Protein AF-A0A942TVJ5-F1 (afdb_monomer_lite)

pLDDT: mean 77.78, std 13.76, range [33.84, 92.94]

Sequence (125 aa):
MKGKEVVPFYAINIRQMTSTLSYGILIVPFIHGYPLAFEAASSNIVWIIVLAGFLGTANYSLYYTSIHLIGAAREQSLNNTYVFWAILTEILFLGASINLQFIIGTIIVLLGSVLVSASVKDPKS

Foldseek 3Di:
DPPPPPPVVVVVVVVVVVVVCCCVVPVCVVVVVVVVVVVCCVDPVVVVVVVVVVVVVVVVVVLVVCCVVVNPLQSQLVVLCVVVVVLVCCCVPVVDDDDPVSVVVSVVSNVVSVVSSVVCDDPDD

Radius of gyration: 20.4 Å; chains: 1; bounding box: 53×37×56 Å

Secondary structure (DSSP, 8-state):
-------HHHHHHHHHHHHHHHIIIIIHHHTT-HHHHHHHHHSTHHHHHHHHHHHHHHHHHHHHHHHHHH-HHHHHHHHTTHHHHHHHHHHHHH-----HHHHHHHHHHHHHHHHHHHTT--S--

Structure (mmCIF, N/CA/C/O backbone):
data_AF-A0A942TVJ5-F1
#
_entry.id   AF-A0A942TVJ5-F1
#
loop_
_atom_site.group_PDB
_atom_site.id
_atom_site.type_symbol
_atom_site.label_atom_id
_atom_site.label_alt_id
_atom_site.label_comp_id
_atom_site.label_asym_id
_atom_site.label_entity_id
_atom_site.label_seq_id
_atom_site.pdbx_PDB_ins_code
_atom_site.Cartn_x
_atom_site.Cartn_y
_atom_site.Cartn_z
_atom_site.occupancy
_atom_site.B_iso_or_equiv
_atom_site.auth_seq_id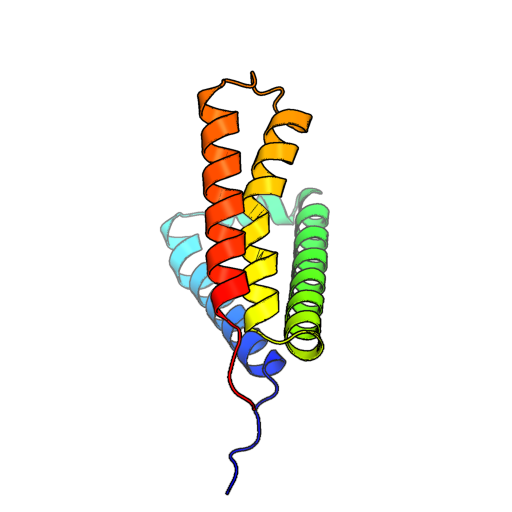
_atom_site.auth_comp_id
_atom_site.auth_asym_id
_atom_site.auth_atom_id
_atom_site.pdbx_PDB_model_num
ATOM 1 N N . MET A 1 1 ? -37.149 -10.888 8.078 1.00 36.47 1 MET A N 1
ATOM 2 C CA . MET A 1 1 ? -36.215 -11.673 7.242 1.00 36.47 1 MET A CA 1
ATOM 3 C C . MET A 1 1 ? -34.902 -10.905 7.178 1.00 36.47 1 MET A C 1
ATOM 5 O O . MET A 1 1 ? -34.830 -9.923 6.456 1.00 36.47 1 MET A O 1
ATOM 9 N N . LYS A 1 2 ? -33.913 -11.250 8.019 1.00 33.84 2 LYS A N 1
ATOM 10 C CA . LYS A 1 2 ? -32.577 -10.636 7.956 1.00 33.84 2 LYS A CA 1
ATOM 11 C C . LYS A 1 2 ? -31.957 -11.069 6.631 1.00 33.84 2 LYS A C 1
ATOM 13 O O . LYS A 1 2 ? -31.709 -12.258 6.443 1.00 33.84 2 LYS A O 1
ATOM 18 N N . GLY A 1 3 ? -31.846 -10.130 5.692 1.00 39.28 3 GLY A N 1
ATOM 19 C CA . GLY A 1 3 ? -31.216 -10.361 4.399 1.00 39.28 3 GLY A CA 1
ATOM 20 C C . GLY A 1 3 ? -29.856 -10.994 4.640 1.00 39.28 3 GLY A C 1
ATOM 21 O O . GLY A 1 3 ? -29.094 -10.490 5.459 1.00 39.28 3 GLY A O 1
ATOM 22 N N . LYS A 1 4 ? -29.633 -12.149 4.007 1.00 42.62 4 LYS A N 1
ATOM 23 C CA . LYS A 1 4 ? -28.390 -12.918 4.050 1.00 42.62 4 LYS A CA 1
ATOM 24 C C . LYS A 1 4 ? -27.223 -11.937 4.020 1.00 42.62 4 LYS A C 1
ATOM 26 O O . LYS A 1 4 ? -27.083 -11.224 3.030 1.00 42.62 4 LYS A O 1
ATOM 31 N N . GLU A 1 5 ? -26.463 -11.861 5.111 1.00 50.09 5 GLU A N 1
ATOM 32 C CA . GLU A 1 5 ? -25.239 -11.069 5.176 1.00 50.09 5 GLU A CA 1
ATOM 33 C C . GLU A 1 5 ? -24.345 -11.565 4.044 1.00 50.09 5 GLU A C 1
ATOM 35 O O . GLU A 1 5 ? -23.759 -12.645 4.108 1.00 50.09 5 GLU A O 1
ATOM 40 N N . VAL A 1 6 ? -24.342 -10.833 2.931 1.00 55.81 6 VAL A N 1
ATOM 41 C CA . VAL A 1 6 ? -23.434 -11.107 1.829 1.00 55.81 6 VAL A CA 1
ATOM 42 C C . VAL A 1 6 ? -22.060 -10.898 2.431 1.00 55.81 6 VAL A C 1
ATOM 44 O O . VAL A 1 6 ? -21.757 -9.785 2.861 1.00 55.81 6 VAL A O 1
ATOM 47 N N . VAL A 1 7 ? -21.267 -11.968 2.533 1.00 68.94 7 VAL A N 1
ATOM 48 C CA . VAL A 1 7 ? -19.923 -11.884 3.113 1.00 68.94 7 VAL A CA 1
ATOM 49 C C . VAL A 1 7 ? -19.216 -10.727 2.398 1.00 68.94 7 VAL A C 1
ATOM 51 O O . VAL A 1 7 ? -19.130 -10.778 1.166 1.00 68.94 7 VAL A O 1
ATOM 54 N N . PRO A 1 8 ? -18.761 -9.674 3.107 1.00 70.38 8 PRO A N 1
ATOM 55 C CA . PRO A 1 8 ? -18.217 -8.459 2.493 1.00 70.38 8 PRO A CA 1
ATOM 56 C C . PRO A 1 8 ? -17.167 -8.757 1.418 1.00 70.38 8 PRO A C 1
ATOM 58 O O . PRO A 1 8 ? -17.111 -8.100 0.381 1.00 70.38 8 PRO A O 1
ATOM 61 N N . PHE A 1 9 ? -16.416 -9.841 1.618 1.00 71.06 9 PHE A N 1
ATOM 62 C CA . PHE A 1 9 ? -15.469 -10.403 0.668 1.00 71.06 9 PHE A CA 1
ATOM 63 C C . PHE A 1 9 ? -16.052 -10.660 -0.735 1.00 71.06 9 PHE A C 1
ATOM 65 O O . PHE A 1 9 ? -15.429 -10.282 -1.726 1.00 71.06 9 PHE A O 1
ATOM 72 N N . TYR A 1 10 ? -17.244 -11.253 -0.861 1.00 78.94 10 TYR A N 1
ATOM 73 C CA . TYR A 1 10 ? -17.853 -11.523 -2.171 1.00 78.94 10 TYR A CA 1
ATOM 74 C C . TYR A 1 10 ? -18.243 -10.232 -2.892 1.00 78.94 10 TYR A C 1
ATOM 76 O O . TYR A 1 10 ? -17.953 -10.079 -4.077 1.00 78.94 10 TYR A O 1
ATOM 84 N N . ALA A 1 11 ? -18.839 -9.277 -2.174 1.00 82.38 11 ALA A N 1
ATOM 85 C CA . ALA A 1 11 ? -19.213 -7.984 -2.744 1.00 82.38 11 ALA A CA 1
ATOM 86 C C . ALA A 1 11 ? -17.983 -7.212 -3.254 1.00 82.38 11 ALA A C 1
ATOM 88 O O . ALA A 1 11 ? -18.017 -6.607 -4.326 1.00 82.38 11 ALA A O 1
ATOM 89 N N . ILE A 1 12 ? -16.871 -7.280 -2.522 1.00 80.69 12 ILE A N 1
ATOM 90 C CA . ILE A 1 12 ? -15.618 -6.623 -2.905 1.00 80.69 12 ILE A CA 1
ATOM 91 C C . ILE A 1 12 ? -14.987 -7.295 -4.118 1.00 80.69 12 ILE A C 1
ATOM 93 O O . ILE A 1 12 ? -14.566 -6.588 -5.026 1.00 80.69 12 ILE A O 1
ATOM 97 N N . ASN A 1 13 ? -14.943 -8.627 -4.178 1.00 84.19 13 ASN A N 1
ATOM 98 C CA . ASN A 1 13 ? -14.410 -9.322 -5.353 1.00 84.19 13 ASN A CA 1
ATOM 99 C C . ASN A 1 13 ? -15.193 -8.954 -6.618 1.00 84.19 13 ASN A C 1
ATOM 101 O O . ASN A 1 13 ? -14.588 -8.621 -7.635 1.00 84.19 13 ASN A O 1
ATOM 105 N N . ILE A 1 14 ? -16.525 -8.904 -6.530 1.00 87.19 14 ILE A N 1
ATOM 106 C CA . ILE A 1 14 ? -17.381 -8.451 -7.635 1.00 87.19 14 ILE A CA 1
ATOM 107 C C . ILE A 1 14 ? -17.055 -7.002 -8.019 1.00 87.19 14 ILE A C 1
ATOM 109 O O . ILE A 1 14 ? -16.938 -6.693 -9.208 1.00 87.19 14 ILE A O 1
ATOM 113 N N . ARG A 1 15 ? -16.856 -6.116 -7.034 1.00 87.56 15 ARG A N 1
ATOM 114 C CA . ARG A 1 15 ? -16.454 -4.725 -7.281 1.00 87.56 15 ARG A CA 1
ATOM 115 C C . ARG A 1 15 ? -15.108 -4.654 -7.999 1.00 87.56 15 ARG A C 1
ATOM 117 O O . ARG A 1 15 ? -15.003 -3.958 -8.998 1.00 87.56 15 ARG A O 1
ATOM 124 N N . GLN A 1 16 ? -14.096 -5.375 -7.518 1.00 87.81 16 GLN A N 1
ATOM 125 C CA . GLN A 1 16 ? -12.753 -5.349 -8.098 1.00 87.81 16 GLN A CA 1
ATOM 126 C C . GLN A 1 16 ? -12.751 -5.929 -9.514 1.00 87.81 16 GLN A C 1
ATOM 128 O O . GLN A 1 16 ? -12.164 -5.317 -10.396 1.00 87.81 16 GLN A O 1
ATOM 133 N N . MET A 1 17 ? -13.477 -7.022 -9.768 1.00 89.81 17 MET A N 1
ATOM 134 C CA . MET A 1 17 ? -13.642 -7.572 -11.119 1.00 89.81 17 MET A CA 1
ATOM 135 C C . MET A 1 17 ? -14.326 -6.575 -12.058 1.00 89.81 17 MET A C 1
ATOM 137 O O . MET A 1 17 ? -13.836 -6.329 -13.158 1.00 89.81 17 MET A O 1
ATOM 141 N N . THR A 1 18 ? -15.418 -5.951 -11.608 1.00 92.06 18 THR A N 1
ATOM 142 C CA . THR A 1 18 ? -16.123 -4.918 -12.382 1.00 92.06 18 THR A CA 1
ATOM 143 C C . THR A 1 18 ? -15.208 -3.734 -12.688 1.00 92.06 18 THR A C 1
ATOM 145 O O . THR A 1 18 ? -15.151 -3.280 -13.831 1.00 92.06 18 THR A O 1
ATOM 148 N N . SER A 1 19 ? -14.450 -3.258 -11.698 1.00 89.19 19 SER A N 1
ATOM 149 C CA . SER A 1 19 ? -13.467 -2.192 -11.883 1.00 89.19 19 SER A CA 1
ATOM 150 C C . SER A 1 19 ? -12.385 -2.601 -12.877 1.00 89.19 19 SER A C 1
ATOM 152 O O . SER A 1 19 ? -12.136 -1.856 -13.817 1.00 89.19 19 SER A O 1
ATOM 154 N N . THR A 1 20 ? -11.775 -3.782 -12.735 1.00 90.19 20 THR A N 1
ATOM 155 C CA . THR A 1 20 ? -10.737 -4.272 -13.656 1.00 90.19 20 THR A CA 1
ATOM 156 C C . THR A 1 20 ? -11.248 -4.335 -15.091 1.00 90.19 20 THR A C 1
ATOM 158 O O . THR A 1 20 ? -10.567 -3.858 -15.996 1.00 90.19 20 THR A O 1
ATOM 161 N N . LEU A 1 21 ? -12.461 -4.852 -15.302 1.00 92.44 21 LEU A N 1
ATOM 162 C CA . LEU A 1 21 ? -13.091 -4.865 -16.622 1.00 92.44 21 LEU A CA 1
ATOM 163 C C . LEU A 1 21 ? -13.352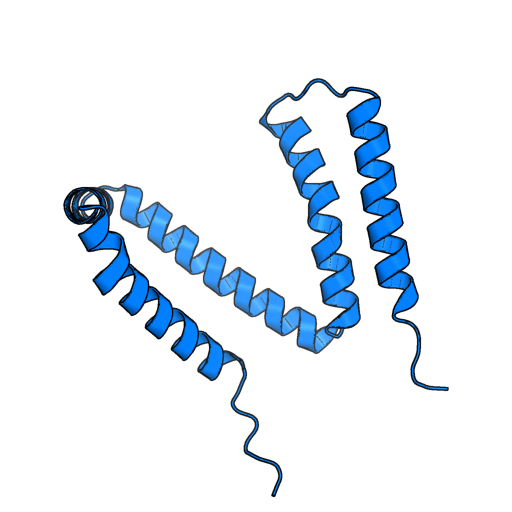 -3.449 -17.139 1.00 92.44 21 LEU A C 1
ATOM 165 O O . LEU A 1 21 ? -13.072 -3.168 -18.298 1.00 92.44 21 LEU A O 1
ATOM 169 N N . SER A 1 22 ? -13.831 -2.541 -16.289 1.00 91.81 22 SER A N 1
ATOM 170 C CA . SER A 1 22 ? -14.112 -1.155 -16.683 1.00 91.81 22 SER A CA 1
ATOM 171 C C . SER A 1 22 ? -12.833 -0.412 -17.072 1.00 91.81 22 SER A C 1
ATOM 173 O O . SER A 1 22 ? -12.777 0.208 -18.131 1.00 91.81 22 SER A O 1
ATOM 175 N N . TYR A 1 23 ? -11.776 -0.515 -16.261 1.00 89.94 23 TYR A N 1
ATOM 176 C CA . TYR A 1 23 ? -10.471 0.067 -16.569 1.00 89.94 23 TYR A CA 1
ATOM 177 C C . TYR A 1 23 ? -9.875 -0.547 -17.838 1.00 89.94 23 TYR A C 1
ATOM 179 O O . TYR A 1 23 ? -9.408 0.193 -18.701 1.00 89.94 23 TYR A O 1
ATOM 187 N N . GLY A 1 24 ? -9.939 -1.873 -17.979 1.00 88.06 24 GLY A N 1
ATOM 188 C CA . GLY A 1 24 ? -9.436 -2.582 -19.152 1.00 88.06 24 GLY A CA 1
ATOM 189 C C . GLY A 1 24 ? -10.175 -2.207 -20.436 1.00 88.06 24 GLY A C 1
ATOM 190 O O . GLY A 1 24 ? -9.540 -1.899 -21.432 1.00 88.06 24 GLY A O 1
ATOM 191 N N . ILE A 1 25 ? -11.507 -2.173 -20.423 1.00 90.69 25 ILE A N 1
ATOM 192 C CA . ILE A 1 25 ? -12.318 -1.975 -21.635 1.00 90.69 25 ILE A CA 1
ATOM 193 C C . ILE A 1 25 ? -12.484 -0.495 -21.995 1.00 90.69 25 ILE A C 1
ATOM 195 O O . ILE A 1 25 ? -12.618 -0.181 -23.173 1.00 90.69 25 ILE A O 1
ATOM 199 N N . LEU A 1 26 ? -12.488 0.416 -21.019 1.00 90.69 26 LEU A N 1
ATOM 200 C CA . LEU A 1 26 ? -12.742 1.838 -21.273 1.00 90.69 26 LEU A CA 1
ATOM 201 C C . LEU A 1 26 ? -11.463 2.671 -21.208 1.00 90.69 26 LEU A C 1
ATOM 203 O O . LEU A 1 26 ? -11.160 3.405 -22.142 1.00 90.69 26 LEU A O 1
ATOM 207 N N . ILE A 1 27 ? -10.699 2.561 -20.120 1.00 89.12 27 ILE A N 1
ATOM 208 C CA . ILE A 1 27 ? -9.611 3.507 -19.833 1.00 89.12 27 ILE A CA 1
ATOM 209 C C . ILE A 1 27 ? -8.335 3.150 -20.593 1.00 89.12 27 ILE A C 1
ATOM 211 O O . ILE A 1 27 ? -7.770 4.015 -21.258 1.00 89.12 27 ILE A O 1
ATOM 215 N N . VAL A 1 28 ? -7.900 1.889 -20.548 1.00 88.81 28 VAL A N 1
ATOM 216 C CA . VAL A 1 28 ? -6.697 1.419 -21.258 1.00 88.81 28 VAL A CA 1
ATOM 217 C C . VAL A 1 28 ? -6.754 1.690 -22.774 1.00 88.81 28 VAL A C 1
ATOM 219 O O . VAL A 1 28 ? -5.764 2.201 -23.302 1.00 88.81 28 VAL A O 1
ATOM 222 N N . PRO A 1 29 ? -7.862 1.425 -23.500 1.00 86.94 29 PRO A N 1
ATOM 223 C CA . PRO A 1 29 ? -7.955 1.778 -24.916 1.00 86.94 29 PRO A CA 1
ATOM 224 C C . PRO A 1 29 ? -7.980 3.283 -25.149 1.00 86.94 29 PRO A C 1
ATOM 226 O O . PRO A 1 29 ? -7.345 3.743 -26.092 1.00 86.94 29 PRO A O 1
ATOM 229 N N . PHE A 1 30 ? -8.663 4.054 -24.296 1.00 90.31 30 PHE A N 1
ATOM 230 C CA . PHE A 1 30 ? -8.753 5.508 -24.453 1.00 90.31 30 PHE A CA 1
ATOM 231 C C . PHE A 1 30 ? -7.374 6.182 -24.417 1.00 90.31 30 PHE A C 1
ATOM 233 O O . PHE A 1 30 ? -7.117 7.124 -25.163 1.00 90.31 30 PHE A O 1
ATOM 240 N N . ILE A 1 31 ? -6.458 5.660 -23.597 1.00 90.94 31 ILE A N 1
ATOM 241 C CA . ILE A 1 31 ? -5.070 6.137 -23.512 1.00 90.94 31 ILE A CA 1
ATOM 242 C C . ILE A 1 31 ? -4.101 5.376 -24.432 1.00 90.94 31 ILE A C 1
ATOM 244 O O . ILE A 1 31 ? -2.896 5.596 -24.348 1.00 90.94 31 ILE A O 1
ATOM 248 N N . HIS A 1 32 ? -4.594 4.468 -25.284 1.00 86.50 32 HIS A N 1
ATOM 249 C CA . HIS A 1 32 ? -3.785 3.570 -26.122 1.00 86.50 32 HIS A CA 1
ATOM 250 C C . HIS A 1 32 ? -2.713 2.788 -25.336 1.00 86.50 32 HIS A C 1
ATOM 252 O O . HIS A 1 32 ? -1.627 2.522 -25.841 1.00 86.50 32 HIS A O 1
ATOM 258 N N . GLY A 1 33 ? -3.011 2.400 -24.093 1.00 86.69 33 GLY A N 1
ATOM 259 C CA . GLY A 1 33 ? -2.050 1.800 -23.159 1.00 86.69 33 GLY A CA 1
ATOM 260 C C . GLY A 1 33 ? -1.784 0.304 -23.361 1.00 86.69 33 GLY A C 1
ATOM 261 O O . GLY A 1 33 ? -0.945 -0.264 -22.665 1.00 86.69 33 GLY A O 1
ATOM 262 N N . TYR A 1 34 ? -2.477 -0.354 -24.295 1.00 87.62 34 TYR A N 1
ATOM 263 C CA . TYR A 1 34 ? -2.321 -1.792 -24.541 1.00 87.62 34 TYR A CA 1
ATOM 264 C C . TYR A 1 34 ? -0.899 -2.226 -24.928 1.00 87.62 34 TYR A C 1
ATOM 266 O O . TYR A 1 34 ? -0.443 -3.218 -24.364 1.00 87.62 34 TYR A O 1
ATOM 274 N N . PRO A 1 35 ? -0.163 -1.523 -25.813 1.00 88.81 35 PRO A N 1
ATOM 275 C CA . PRO A 1 35 ? 1.216 -1.886 -26.132 1.00 88.81 35 PRO A CA 1
ATOM 276 C C . PRO A 1 35 ? 2.109 -1.925 -24.887 1.00 88.81 35 PRO A C 1
ATOM 278 O O . PRO A 1 35 ? 2.826 -2.897 -24.680 1.00 88.81 35 PRO A O 1
ATOM 281 N N . LEU A 1 36 ? 1.978 -0.928 -24.004 1.00 86.38 36 LEU A N 1
ATOM 282 C CA . LEU A 1 36 ? 2.724 -0.855 -22.747 1.00 86.38 36 LEU A CA 1
ATOM 283 C C . LEU A 1 36 ? 2.299 -1.952 -21.757 1.00 86.38 36 LEU A C 1
ATOM 285 O O . LEU A 1 36 ? 3.139 -2.524 -21.067 1.00 86.38 36 LEU A O 1
ATOM 289 N N . ALA A 1 37 ? 1.009 -2.296 -21.711 1.00 85.75 37 ALA A N 1
ATOM 290 C CA . ALA A 1 37 ? 0.521 -3.411 -20.900 1.00 85.75 37 ALA A CA 1
ATOM 291 C C . ALA A 1 37 ? 1.077 -4.765 -21.382 1.00 85.75 37 ALA A C 1
ATOM 293 O O . ALA A 1 37 ? 1.484 -5.586 -20.560 1.00 85.75 37 ALA A O 1
ATOM 294 N N . PHE A 1 38 ? 1.136 -4.992 -22.698 1.00 88.25 38 PHE A N 1
ATOM 295 C CA . PHE A 1 38 ? 1.723 -6.205 -23.279 1.00 88.25 38 PHE A CA 1
ATOM 296 C C . PHE A 1 38 ? 3.240 -6.273 -23.083 1.00 88.25 38 PHE A C 1
ATOM 298 O O . PHE A 1 38 ? 3.768 -7.347 -22.787 1.00 88.25 38 PHE A O 1
ATOM 305 N N . GLU A 1 39 ? 3.934 -5.142 -23.195 1.00 88.62 39 GLU A N 1
ATOM 306 C CA . GLU A 1 39 ? 5.365 -5.043 -22.905 1.00 88.62 39 GLU A CA 1
ATOM 307 C C . GLU A 1 39 ? 5.652 -5.362 -21.431 1.00 88.62 39 GLU A C 1
ATOM 309 O O . GLU A 1 39 ? 6.498 -6.205 -21.127 1.00 88.62 39 GLU A O 1
ATOM 314 N N . ALA A 1 40 ? 4.884 -4.776 -20.507 1.00 86.56 40 ALA A N 1
ATOM 315 C CA . ALA A 1 40 ? 4.996 -5.058 -19.079 1.00 86.56 40 ALA A CA 1
ATOM 316 C C . ALA A 1 40 ? 4.682 -6.526 -18.741 1.00 86.56 40 ALA A C 1
ATOM 318 O O . ALA A 1 40 ? 5.341 -7.101 -17.874 1.00 86.56 40 ALA A O 1
ATOM 319 N N . ALA A 1 41 ? 3.716 -7.139 -19.433 1.00 86.56 41 ALA A N 1
ATOM 320 C CA . ALA A 1 41 ? 3.352 -8.545 -19.255 1.00 86.56 41 ALA A CA 1
ATOM 321 C C . ALA A 1 41 ? 4.397 -9.523 -19.821 1.00 86.56 41 ALA A C 1
ATOM 323 O O . ALA A 1 41 ? 4.554 -10.620 -19.290 1.00 86.56 41 ALA A O 1
ATOM 324 N N . SER A 1 42 ? 5.105 -9.133 -20.884 1.00 87.56 42 SER A N 1
ATOM 325 C CA . SER A 1 42 ? 6.152 -9.952 -21.518 1.00 87.56 42 SER A CA 1
ATOM 326 C C . SER A 1 42 ? 7.525 -9.769 -20.862 1.00 87.56 42 SER A C 1
ATOM 328 O O . SER A 1 42 ? 8.436 -10.567 -21.075 1.00 87.56 42 SER A O 1
ATOM 330 N N . SER A 1 43 ? 7.685 -8.710 -20.069 1.00 91.12 43 SER A N 1
ATOM 331 C CA . SER A 1 43 ? 8.893 -8.401 -19.311 1.00 91.12 43 SER A CA 1
ATOM 332 C C . SER A 1 43 ? 8.920 -9.117 -17.957 1.00 91.12 43 SER A C 1
ATOM 334 O O . SER A 1 43 ? 7.889 -9.456 -17.380 1.00 91.12 43 SER A O 1
ATOM 336 N N . ASN A 1 44 ? 10.113 -9.247 -17.371 1.00 89.81 44 ASN A N 1
ATOM 337 C CA . ASN A 1 44 ? 10.297 -9.740 -16.000 1.00 89.81 44 ASN A CA 1
ATOM 338 C C . ASN A 1 44 ? 9.587 -8.878 -14.936 1.00 89.81 44 ASN A C 1
ATOM 340 O O . ASN A 1 44 ? 9.380 -9.339 -13.813 1.00 89.81 44 ASN A O 1
ATOM 344 N N . ILE A 1 45 ? 9.182 -7.650 -15.282 1.00 90.31 45 ILE A N 1
ATOM 345 C CA . ILE A 1 45 ? 8.391 -6.755 -14.421 1.00 90.31 45 ILE A CA 1
ATOM 346 C C . ILE A 1 45 ? 7.052 -7.397 -14.024 1.00 90.31 45 ILE A C 1
ATOM 348 O O . ILE A 1 45 ? 6.549 -7.122 -12.931 1.00 90.31 45 ILE A O 1
ATOM 352 N N . VAL A 1 46 ? 6.507 -8.304 -14.845 1.00 91.50 46 VAL A N 1
ATOM 353 C CA . VAL A 1 46 ? 5.253 -9.011 -14.549 1.00 91.50 46 VAL A CA 1
ATOM 354 C C . VAL A 1 46 ? 5.279 -9.701 -13.182 1.00 91.50 46 VAL A C 1
ATOM 356 O O . VAL A 1 46 ? 4.283 -9.674 -12.464 1.00 91.50 46 VAL A O 1
ATOM 359 N N . TRP A 1 47 ? 6.429 -10.232 -12.755 1.00 90.94 47 TRP A N 1
ATOM 360 C CA . TRP A 1 47 ? 6.563 -10.883 -11.450 1.00 90.94 47 TRP A CA 1
ATOM 361 C C . TRP A 1 47 ? 6.423 -9.906 -10.285 1.00 90.94 47 TRP A C 1
ATOM 363 O O . TRP A 1 47 ? 5.804 -10.240 -9.276 1.00 90.94 47 TRP A O 1
ATOM 373 N N . ILE A 1 48 ? 6.935 -8.682 -10.438 1.00 92.38 48 ILE A N 1
ATOM 374 C CA . ILE A 1 48 ? 6.774 -7.616 -9.443 1.00 92.38 48 ILE A CA 1
ATOM 375 C C . ILE A 1 48 ? 5.303 -7.200 -9.367 1.00 92.38 48 ILE A C 1
ATOM 377 O O . ILE A 1 48 ? 4.776 -7.030 -8.270 1.00 92.38 48 ILE A O 1
ATOM 381 N N . ILE A 1 49 ? 4.617 -7.100 -10.510 1.00 91.12 49 ILE A N 1
ATOM 382 C CA . ILE A 1 49 ? 3.184 -6.770 -10.569 1.00 91.12 49 ILE A CA 1
ATOM 383 C C . ILE A 1 49 ? 2.347 -7.860 -9.889 1.00 91.12 49 ILE A C 1
ATOM 385 O O . ILE A 1 49 ? 1.471 -7.549 -9.081 1.00 91.12 49 ILE A O 1
ATOM 389 N N . VAL A 1 50 ? 2.631 -9.135 -10.169 1.00 90.56 50 VAL A N 1
ATOM 390 C CA . VAL A 1 50 ? 1.946 -10.274 -9.538 1.00 90.56 50 VAL A CA 1
ATOM 391 C C . VAL A 1 50 ? 2.175 -10.273 -8.027 1.00 90.56 50 VAL A C 1
ATOM 393 O O . VAL A 1 50 ? 1.215 -10.398 -7.264 1.00 90.56 50 VAL A O 1
ATOM 396 N N . LEU A 1 51 ? 3.419 -10.076 -7.581 1.00 92.94 51 LEU A N 1
ATOM 397 C CA . LEU A 1 51 ? 3.745 -10.004 -6.158 1.00 92.94 51 LEU A CA 1
ATOM 398 C C . LEU A 1 51 ? 3.041 -8.821 -5.479 1.00 92.94 51 LEU A C 1
ATOM 400 O O . LEU A 1 51 ? 2.462 -8.991 -4.407 1.00 92.94 51 LEU A O 1
ATOM 404 N N . ALA A 1 52 ? 3.031 -7.647 -6.112 1.00 92.12 52 ALA A N 1
ATOM 405 C CA . ALA A 1 52 ? 2.321 -6.473 -5.614 1.00 92.12 52 ALA A CA 1
ATOM 406 C C . ALA A 1 52 ? 0.808 -6.724 -5.512 1.00 92.12 52 ALA A C 1
ATOM 408 O O . ALA A 1 52 ? 0.193 -6.366 -4.508 1.00 92.12 52 ALA A O 1
ATOM 409 N N . GLY A 1 53 ? 0.208 -7.394 -6.501 1.00 89.31 53 GLY A N 1
ATOM 410 C CA . GLY A 1 53 ? -1.201 -7.791 -6.467 1.00 89.31 53 GLY A CA 1
ATOM 411 C C . GLY A 1 53 ? -1.514 -8.777 -5.338 1.00 89.31 53 GLY A C 1
ATOM 412 O O . GLY A 1 53 ? -2.525 -8.631 -4.640 1.00 89.31 53 GLY A O 1
ATOM 413 N N . PHE A 1 54 ? -0.627 -9.745 -5.103 1.00 89.56 54 PHE A N 1
ATOM 414 C CA . PHE A 1 54 ? -0.761 -10.702 -4.006 1.00 89.56 54 PHE A CA 1
ATOM 415 C C . PHE A 1 54 ? -0.651 -10.020 -2.637 1.00 89.56 54 PHE A C 1
ATOM 417 O O . PHE A 1 54 ? -1.542 -10.173 -1.801 1.00 89.56 54 PHE A O 1
ATOM 424 N N . LEU A 1 55 ? 0.391 -9.209 -2.430 1.00 91.75 55 LEU A N 1
ATOM 425 C CA . LEU A 1 55 ? 0.575 -8.431 -1.203 1.00 91.75 55 LEU A CA 1
ATOM 426 C C . LEU A 1 55 ? -0.581 -7.455 -0.974 1.00 91.75 55 LEU A C 1
ATOM 428 O O . LEU A 1 55 ? -1.053 -7.328 0.152 1.00 91.75 55 LEU A O 1
ATOM 432 N N . GLY A 1 56 ? -1.093 -6.823 -2.032 1.00 86.88 56 GLY A N 1
ATOM 433 C CA . GLY A 1 56 ? -2.279 -5.974 -1.965 1.00 86.88 56 GLY A CA 1
ATOM 434 C C . GLY A 1 56 ? -3.507 -6.747 -1.484 1.00 86.88 56 GLY A C 1
ATOM 435 O O . GLY A 1 56 ? -4.194 -6.308 -0.563 1.00 86.88 56 GLY A O 1
ATOM 436 N N . THR A 1 57 ? -3.754 -7.934 -2.041 1.00 85.88 57 THR A N 1
ATOM 437 C CA . THR A 1 57 ? -4.872 -8.802 -1.629 1.00 85.88 57 THR A CA 1
ATOM 438 C C . THR A 1 57 ? -4.729 -9.265 -0.176 1.00 85.88 57 THR A C 1
ATOM 440 O O . THR A 1 57 ? -5.705 -9.253 0.582 1.00 85.88 57 THR A O 1
ATOM 443 N N . ALA A 1 58 ? -3.514 -9.626 0.240 1.00 87.44 58 ALA A N 1
ATOM 444 C CA . ALA A 1 58 ? -3.212 -9.994 1.620 1.00 87.44 58 ALA A CA 1
ATOM 445 C C . ALA A 1 58 ? -3.432 -8.814 2.580 1.00 87.44 58 ALA A C 1
ATOM 447 O O . ALA A 1 58 ? -4.127 -8.965 3.585 1.00 87.44 58 ALA A O 1
ATOM 448 N N . ASN A 1 59 ? -2.927 -7.626 2.235 1.00 86.88 59 ASN A N 1
ATOM 449 C CA . ASN A 1 59 ? -3.123 -6.397 3.003 1.00 86.88 59 ASN A CA 1
ATOM 450 C C . ASN A 1 59 ? -4.611 -6.075 3.183 1.00 86.88 59 ASN A C 1
ATOM 452 O O . ASN A 1 59 ? -5.056 -5.813 4.296 1.00 86.88 59 ASN A O 1
ATOM 456 N N . TYR A 1 60 ? -5.405 -6.167 2.113 1.00 82.50 60 TYR A N 1
ATOM 457 C CA . TYR A 1 60 ? -6.851 -5.963 2.208 1.00 82.50 60 TYR A CA 1
ATOM 458 C C . TYR A 1 60 ? -7.536 -7.016 3.084 1.00 82.50 60 TYR A C 1
ATOM 460 O O . TYR A 1 60 ? -8.420 -6.682 3.868 1.00 82.50 60 TYR A O 1
ATOM 468 N N . SER A 1 61 ? -7.129 -8.282 2.995 1.00 81.44 61 SER A N 1
ATOM 469 C CA . SER A 1 61 ? -7.698 -9.344 3.837 1.00 81.44 61 SER A CA 1
ATOM 470 C C . SER A 1 61 ? -7.411 -9.095 5.321 1.00 81.44 61 SER A C 1
ATOM 472 O O . SER A 1 61 ? -8.306 -9.221 6.162 1.00 81.44 61 SER A O 1
ATOM 474 N N . LEU A 1 62 ? -6.185 -8.670 5.640 1.00 83.44 62 LEU A N 1
ATOM 475 C CA . LEU A 1 62 ? -5.797 -8.258 6.988 1.00 83.44 62 LEU A CA 1
ATOM 476 C C . LEU A 1 62 ? -6.586 -7.029 7.444 1.00 83.44 62 LEU A C 1
ATOM 478 O O . LEU A 1 62 ? -7.120 -7.045 8.545 1.00 83.44 62 LEU A O 1
ATOM 482 N N . TYR A 1 63 ? -6.744 -6.023 6.586 1.00 82.44 63 TYR A N 1
ATOM 483 C CA . TYR A 1 63 ? -7.522 -4.817 6.868 1.00 82.44 63 TYR A CA 1
ATOM 484 C C . TYR A 1 63 ? -8.961 -5.139 7.295 1.00 82.44 63 TYR A C 1
ATOM 486 O O . TYR A 1 63 ? -9.409 -4.711 8.360 1.00 82.44 63 TYR A O 1
ATOM 494 N N . TYR A 1 64 ? -9.675 -5.967 6.525 1.00 80.44 64 TYR A N 1
ATOM 495 C CA . TYR A 1 64 ? -11.031 -6.381 6.900 1.00 80.44 64 TYR A CA 1
ATOM 496 C C . TYR A 1 64 ? -11.045 -7.216 8.184 1.00 80.44 64 TYR A C 1
ATOM 498 O O . TYR A 1 64 ? -11.921 -7.027 9.027 1.00 80.44 64 TYR A O 1
ATOM 506 N N . THR A 1 65 ? -10.054 -8.089 8.379 1.00 79.50 65 THR A N 1
ATOM 507 C CA . THR A 1 65 ? -9.907 -8.860 9.623 1.00 79.50 65 THR A CA 1
ATOM 508 C C . THR A 1 65 ? -9.712 -7.937 10.831 1.00 79.50 65 THR A C 1
ATOM 510 O O . THR A 1 65 ? -10.358 -8.125 11.861 1.00 79.50 65 THR A O 1
ATOM 513 N N . SER A 1 66 ? -8.897 -6.890 10.700 1.00 79.69 66 SER A N 1
ATOM 514 C CA . SER A 1 66 ? -8.695 -5.873 11.732 1.00 79.69 66 SER A CA 1
ATOM 515 C C . SER A 1 66 ? -9.985 -5.116 12.039 1.00 79.69 66 SER A C 1
ATOM 517 O O . SER A 1 66 ? -10.332 -5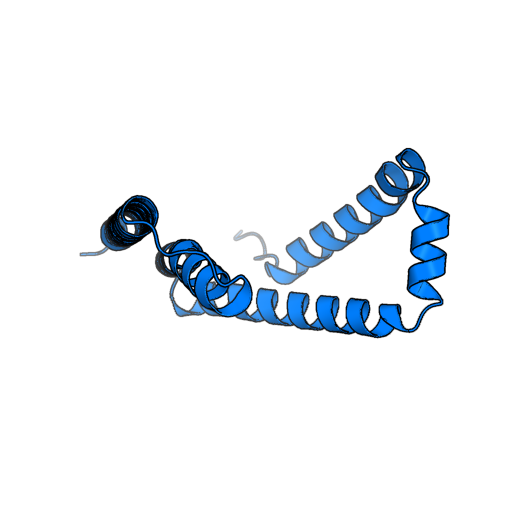.002 13.212 1.00 79.69 66 SER A O 1
ATOM 519 N N . ILE A 1 67 ? -10.757 -4.684 11.035 1.00 81.75 67 ILE A N 1
ATOM 520 C CA . ILE A 1 67 ? -12.070 -4.048 11.264 1.00 81.75 67 ILE A CA 1
ATOM 521 C C . ILE A 1 67 ? -12.987 -4.958 12.087 1.00 81.75 67 ILE A C 1
ATOM 523 O O . ILE A 1 67 ? -13.647 -4.484 13.014 1.00 81.75 67 ILE A O 1
ATOM 527 N N . HIS A 1 68 ? -13.020 -6.257 11.779 1.00 79.31 68 HIS A N 1
ATOM 528 C CA . HIS A 1 68 ? -13.825 -7.220 12.530 1.00 79.31 68 HIS A CA 1
ATOM 529 C C . HIS A 1 68 ? -13.337 -7.414 13.977 1.00 79.31 68 HIS 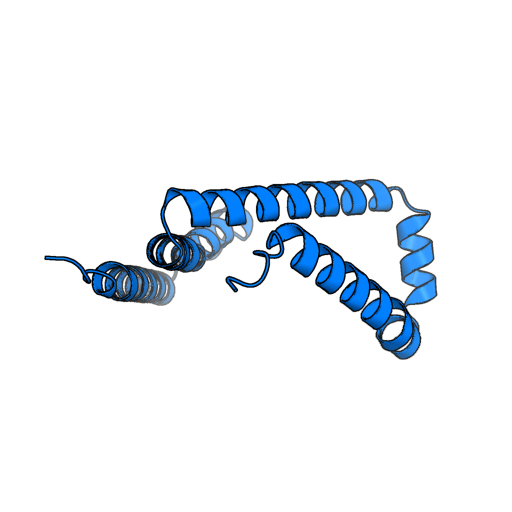A C 1
ATOM 531 O O . HIS A 1 68 ? -14.165 -7.615 14.863 1.00 79.31 68 HIS A O 1
ATOM 537 N N . LEU A 1 69 ? -12.025 -7.328 14.231 1.00 78.31 69 LEU A N 1
ATOM 538 C CA . LEU A 1 69 ? -11.426 -7.515 15.560 1.00 78.31 69 LEU A CA 1
ATOM 539 C C . LEU A 1 69 ? -11.523 -6.275 16.462 1.00 78.31 69 LEU A C 1
ATOM 541 O O . LEU A 1 69 ? -11.900 -6.392 17.626 1.00 78.31 69 LEU A O 1
ATOM 545 N N . ILE A 1 70 ? -11.147 -5.096 15.954 1.00 78.75 70 ILE A N 1
ATOM 546 C CA . ILE A 1 70 ? -11.037 -3.859 16.753 1.00 78.75 70 ILE A CA 1
ATOM 547 C C . ILE A 1 70 ? -12.197 -2.880 16.536 1.00 78.75 70 ILE A C 1
ATOM 549 O O . ILE A 1 70 ? -12.339 -1.927 17.305 1.00 78.75 70 ILE A O 1
ATOM 553 N N . GLY A 1 71 ? -13.046 -3.124 15.536 1.00 77.25 71 GLY A N 1
ATOM 554 C CA . GLY A 1 71 ? -14.157 -2.258 15.149 1.00 77.25 71 GLY A CA 1
ATOM 555 C C . GLY A 1 71 ? -13.744 -1.147 14.177 1.00 77.25 71 GLY A C 1
ATOM 556 O O . GLY A 1 71 ? -12.647 -0.595 14.261 1.00 77.25 71 GLY A O 1
ATOM 557 N N . ALA A 1 72 ? -14.663 -0.775 13.279 1.00 74.56 72 ALA A N 1
ATOM 558 C CA . ALA A 1 72 ? -14.430 0.213 12.216 1.00 74.56 72 ALA A CA 1
ATOM 559 C C . ALA A 1 72 ? -13.961 1.585 12.735 1.00 74.56 72 ALA A C 1
ATOM 561 O O . 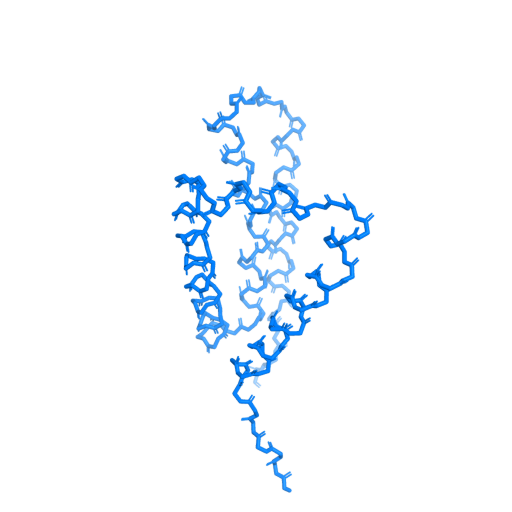ALA A 1 72 ? -13.108 2.217 12.128 1.00 74.56 72 ALA A O 1
ATOM 562 N N . ALA A 1 73 ? -14.467 2.024 13.891 1.00 70.75 73 ALA A N 1
ATOM 563 C CA . ALA A 1 73 ? -14.069 3.285 14.514 1.00 70.75 73 ALA A CA 1
ATOM 564 C C . ALA A 1 73 ? -12.577 3.332 14.884 1.00 70.75 73 ALA A C 1
ATOM 566 O O . ALA A 1 73 ? -11.897 4.318 14.610 1.00 70.75 73 ALA A O 1
ATOM 567 N N . ARG A 1 74 ? -12.067 2.253 15.495 1.00 71.44 74 ARG A N 1
ATOM 568 C CA . ARG A 1 74 ? -10.657 2.158 15.897 1.00 71.44 74 ARG A CA 1
ATOM 569 C C . ARG A 1 74 ? -9.740 1.899 14.708 1.00 71.44 74 ARG A C 1
ATOM 571 O O . ARG A 1 74 ? -8.595 2.343 14.691 1.00 71.44 74 ARG A O 1
ATOM 578 N N . GLU A 1 75 ? -10.233 1.183 13.709 1.00 76.69 75 GLU A N 1
ATOM 579 C CA . GLU A 1 75 ? -9.484 0.999 12.476 1.00 76.69 75 GLU A CA 1
ATOM 580 C C . GLU A 1 75 ? -9.310 2.339 11.749 1.00 76.69 75 GLU A C 1
ATOM 582 O O . GLU A 1 75 ? -8.175 2.730 11.494 1.00 76.69 75 GLU A O 1
ATOM 587 N N . GLN A 1 76 ? -10.384 3.109 11.558 1.00 74.38 76 GLN A N 1
ATOM 588 C CA . GLN A 1 76 ? -10.321 4.413 10.894 1.00 74.38 76 GLN A CA 1
ATOM 589 C C . GLN A 1 76 ? -9.342 5.375 11.589 1.00 74.38 76 GLN A C 1
ATOM 591 O O . GLN A 1 76 ? -8.613 6.111 10.922 1.00 74.38 76 GLN A O 1
ATOM 596 N N . SER A 1 77 ? -9.275 5.338 12.924 1.00 70.56 77 SER A N 1
ATOM 597 C CA . SER A 1 77 ? -8.268 6.086 13.683 1.00 70.56 77 SER A CA 1
ATOM 598 C C . SER A 1 77 ? -6.834 5.649 13.412 1.00 70.56 77 SER A C 1
ATOM 600 O O . SER A 1 77 ? -5.940 6.482 13.260 1.00 70.56 77 SER A O 1
ATOM 602 N N . LEU A 1 78 ? -6.610 4.335 13.352 1.00 74.06 78 LEU A N 1
ATOM 603 C CA . LEU A 1 78 ? -5.292 3.766 13.122 1.00 74.06 78 LEU A CA 1
ATOM 604 C C . LEU A 1 78 ? -4.836 4.041 11.691 1.00 74.06 78 LEU A C 1
ATOM 606 O O . LEU A 1 78 ? -3.692 4.442 11.491 1.00 74.06 78 LEU A O 1
ATOM 610 N N . ASN A 1 79 ? -5.738 3.913 10.716 1.00 75.56 79 ASN A N 1
ATOM 611 C CA . ASN A 1 79 ? -5.480 4.291 9.335 1.00 75.56 79 ASN A CA 1
ATOM 612 C C . ASN A 1 79 ? -5.015 5.741 9.263 1.00 75.56 79 ASN A C 1
ATOM 614 O O . ASN A 1 79 ? -3.974 6.010 8.691 1.00 75.56 79 ASN A O 1
ATOM 618 N N . ASN A 1 80 ? -5.671 6.668 9.955 1.00 73.94 80 ASN A N 1
ATOM 619 C CA . ASN A 1 80 ? -5.298 8.080 9.923 1.00 73.94 80 ASN A CA 1
ATOM 620 C C . ASN A 1 80 ? -3.881 8.380 10.486 1.00 73.94 80 ASN A C 1
ATOM 622 O O . ASN A 1 80 ? -3.319 9.442 10.221 1.00 73.94 80 ASN A O 1
ATOM 626 N N . THR A 1 81 ? -3.240 7.437 11.196 1.00 79.19 81 THR A N 1
ATOM 627 C CA . THR A 1 81 ? -1.803 7.519 11.543 1.00 79.19 81 THR A CA 1
ATOM 628 C C . THR A 1 81 ? -0.868 7.306 10.346 1.00 79.19 81 THR A C 1
ATOM 630 O O . THR A 1 81 ? 0.331 7.562 10.466 1.00 79.19 81 THR A O 1
ATOM 633 N N . TYR A 1 82 ? -1.382 6.905 9.174 1.00 79.56 82 TYR A N 1
ATOM 634 C CA . TYR A 1 82 ? -0.591 6.725 7.954 1.00 79.56 82 TYR A CA 1
ATOM 635 C C . TYR A 1 82 ? 0.189 7.988 7.593 1.00 79.56 82 TYR A C 1
ATOM 637 O O . TYR A 1 82 ? 1.291 7.875 7.072 1.00 79.56 82 TYR A O 1
ATOM 645 N N . VAL A 1 83 ? -0.345 9.181 7.886 1.00 76.06 83 VAL A N 1
ATOM 646 C CA . VAL A 1 83 ? 0.333 10.446 7.568 1.00 76.06 83 VAL A CA 1
ATOM 647 C C . VAL A 1 83 ? 1.656 10.559 8.322 1.00 76.06 83 VAL A C 1
ATOM 649 O O . VAL A 1 83 ? 2.655 10.990 7.756 1.00 76.06 83 VAL A O 1
ATOM 652 N N . PHE A 1 84 ? 1.695 10.103 9.575 1.00 79.50 84 PHE A N 1
ATOM 653 C CA . PHE A 1 84 ? 2.936 10.041 10.339 1.00 79.50 84 PHE A CA 1
ATOM 654 C C . PHE A 1 84 ? 3.933 9.059 9.717 1.00 79.50 84 PHE A C 1
ATOM 656 O O . PHE A 1 84 ? 5.098 9.403 9.527 1.00 79.50 84 PHE A O 1
ATOM 663 N N . TRP A 1 85 ? 3.474 7.861 9.346 1.00 81.31 85 TRP A N 1
ATOM 664 C CA . TRP A 1 85 ? 4.321 6.863 8.691 1.00 81.31 85 TRP A CA 1
ATOM 665 C C . TRP A 1 85 ? 4.820 7.322 7.317 1.00 81.31 85 TRP A C 1
ATOM 667 O O . TRP A 1 85 ? 5.975 7.071 6.983 1.00 81.31 85 TRP A O 1
ATOM 677 N N . ALA A 1 86 ? 3.997 8.030 6.544 1.00 81.75 86 ALA A N 1
ATOM 678 C CA . ALA A 1 86 ? 4.372 8.604 5.256 1.00 81.75 86 ALA A CA 1
ATOM 679 C C . ALA A 1 86 ? 5.517 9.610 5.421 1.00 81.75 86 ALA A C 1
ATOM 681 O O . ALA A 1 86 ? 6.537 9.481 4.752 1.00 81.75 86 ALA A O 1
ATOM 682 N N . ILE A 1 87 ? 5.393 10.527 6.385 1.00 77.75 87 ILE A N 1
ATOM 683 C CA . ILE A 1 87 ? 6.419 11.524 6.719 1.00 77.75 87 ILE A CA 1
ATOM 684 C C . ILE A 1 87 ? 7.716 10.857 7.188 1.00 77.75 87 ILE A C 1
ATOM 686 O O . ILE A 1 87 ? 8.802 11.210 6.730 1.00 77.75 87 ILE A O 1
ATOM 690 N N . LEU A 1 88 ? 7.619 9.862 8.072 1.00 81.62 88 LEU A N 1
ATOM 691 C CA . LEU A 1 88 ? 8.788 9.124 8.549 1.00 81.62 88 LEU A CA 1
ATOM 692 C C . LEU A 1 88 ? 9.522 8.423 7.395 1.00 81.62 88 LEU A C 1
ATOM 694 O O . LEU A 1 88 ? 10.749 8.461 7.318 1.00 81.62 88 LEU A O 1
ATOM 698 N N . THR A 1 89 ? 8.763 7.805 6.489 1.00 83.12 89 THR A N 1
ATOM 699 C CA . THR A 1 89 ? 9.296 7.100 5.317 1.00 83.12 89 THR A CA 1
ATOM 700 C C . THR A 1 89 ? 9.922 8.085 4.327 1.00 83.12 89 THR A C 1
ATOM 702 O O . THR A 1 89 ? 11.004 7.834 3.808 1.00 83.12 89 THR A O 1
ATOM 705 N N . GLU A 1 90 ? 9.303 9.242 4.107 1.00 83.38 90 GLU A N 1
ATOM 706 C CA . GLU A 1 90 ? 9.851 10.308 3.266 1.00 83.38 90 GLU A CA 1
ATOM 707 C C . GLU A 1 90 ? 11.203 10.813 3.795 1.00 83.38 90 GLU A C 1
ATOM 709 O O . GLU A 1 90 ? 12.170 10.907 3.040 1.00 83.38 90 GLU A O 1
ATOM 714 N N . ILE A 1 91 ? 11.322 11.046 5.104 1.00 81.19 91 ILE A N 1
ATOM 715 C CA . ILE A 1 91 ? 12.591 11.452 5.726 1.00 81.19 91 ILE A CA 1
ATOM 716 C C . ILE A 1 91 ? 13.660 10.362 5.553 1.00 81.19 91 ILE A C 1
ATOM 718 O O . ILE A 1 91 ? 14.790 10.667 5.171 1.00 81.19 91 ILE A O 1
ATOM 722 N N . LEU A 1 92 ? 13.307 9.097 5.811 1.00 82.88 92 LEU A N 1
ATOM 723 C CA . LEU A 1 92 ? 14.246 7.971 5.765 1.00 82.88 92 LEU A CA 1
ATOM 724 C C . LEU A 1 92 ? 14.742 7.643 4.351 1.00 82.88 92 LEU A C 1
ATOM 726 O O . LEU A 1 92 ? 15.917 7.321 4.189 1.00 82.88 92 LEU A O 1
ATOM 730 N N . PHE A 1 93 ? 13.868 7.696 3.342 1.00 84.81 93 PHE A N 1
ATOM 731 C CA . PHE A 1 93 ? 14.187 7.232 1.987 1.00 84.81 93 PHE A CA 1
ATOM 732 C C . PHE A 1 93 ? 14.523 8.360 1.006 1.00 84.81 93 PHE A C 1
ATOM 734 O O . PHE A 1 93 ? 15.361 8.154 0.130 1.00 84.81 93 PHE A O 1
ATOM 741 N N . LEU A 1 94 ? 13.895 9.537 1.123 1.00 79.12 94 LEU A N 1
ATOM 742 C CA . LEU A 1 94 ? 14.136 10.670 0.215 1.00 79.12 94 LEU A CA 1
ATOM 743 C C . LEU A 1 94 ? 15.182 11.657 0.757 1.00 79.12 94 LEU A C 1
ATOM 745 O O . LEU A 1 94 ? 15.601 12.550 0.024 1.00 79.12 94 LEU A O 1
ATOM 749 N N . GLY A 1 95 ? 15.622 11.512 2.014 1.00 69.62 95 GLY A N 1
ATOM 750 C CA . GLY A 1 95 ? 16.596 12.421 2.627 1.00 69.62 95 GLY A CA 1
ATOM 751 C C . GLY A 1 95 ? 16.056 13.845 2.786 1.00 69.62 95 GLY A C 1
ATOM 752 O O . GLY A 1 95 ? 16.813 14.814 2.694 1.00 69.62 95 GLY A O 1
ATOM 753 N N . ALA A 1 96 ? 14.739 13.981 2.973 1.00 68.94 96 ALA A N 1
ATOM 754 C CA . ALA A 1 96 ? 14.075 15.272 3.078 1.00 68.94 96 ALA A CA 1
ATOM 755 C C . ALA A 1 96 ? 14.685 16.112 4.213 1.00 68.94 96 ALA A C 1
ATOM 757 O O . ALA A 1 96 ? 14.822 15.662 5.353 1.00 68.94 96 ALA A O 1
ATOM 758 N N . SER A 1 97 ? 15.046 17.359 3.899 1.00 66.50 97 SER A N 1
ATOM 759 C CA . SER A 1 97 ? 15.551 18.305 4.893 1.00 66.50 97 SER A CA 1
ATOM 760 C C . SER A 1 97 ? 14.422 18.657 5.859 1.00 66.50 97 SER A C 1
ATOM 762 O O . SER A 1 97 ? 13.454 19.315 5.475 1.00 66.50 97 SER A O 1
ATOM 764 N N . ILE A 1 98 ? 14.534 18.196 7.106 1.00 65.69 98 ILE A N 1
ATOM 765 C CA . ILE A 1 98 ? 13.516 18.410 8.136 1.00 65.69 98 ILE A CA 1
ATOM 766 C C . ILE A 1 98 ? 13.428 19.911 8.436 1.00 65.69 98 ILE A C 1
ATOM 768 O O . ILE A 1 98 ? 14.249 20.474 9.159 1.00 65.69 98 ILE A O 1
ATOM 772 N N . ASN A 1 99 ? 12.423 20.568 7.859 1.00 76.94 99 ASN A N 1
ATOM 773 C CA . ASN A 1 99 ? 12.090 21.956 8.147 1.00 76.94 99 ASN A CA 1
ATOM 774 C C . ASN A 1 99 ? 11.142 22.015 9.359 1.00 76.94 99 ASN A C 1
ATOM 776 O O . ASN A 1 99 ? 10.299 21.140 9.561 1.00 76.94 99 ASN A O 1
ATOM 780 N N . LEU A 1 100 ? 11.242 23.082 10.146 1.00 75.12 100 LEU A N 1
ATOM 781 C CA . LEU A 1 100 ? 10.385 23.380 11.296 1.00 75.12 100 LEU A CA 1
ATOM 782 C C . LEU A 1 100 ? 8.889 23.346 10.933 1.00 75.12 100 LEU A C 1
ATOM 784 O O . LEU A 1 100 ? 8.072 22.840 11.700 1.00 75.12 100 LEU A O 1
ATOM 788 N N . GLN A 1 101 ? 8.536 23.794 9.725 1.00 76.00 101 GLN A N 1
ATOM 789 C CA . GLN A 1 101 ? 7.165 23.724 9.212 1.00 76.00 101 GLN A CA 1
ATOM 790 C C . GLN A 1 101 ? 6.667 22.276 9.039 1.00 76.00 101 GLN A C 1
ATOM 792 O O . GLN A 1 101 ? 5.498 21.991 9.295 1.00 76.00 101 GLN A O 1
ATOM 797 N N . PHE A 1 102 ? 7.559 21.353 8.670 1.00 72.19 102 PHE A N 1
ATOM 798 C CA . PHE A 1 102 ? 7.254 19.930 8.502 1.00 72.19 102 PHE A CA 1
ATOM 799 C C . PHE A 1 102 ? 6.985 19.256 9.853 1.00 72.19 102 PHE A C 1
ATOM 801 O O . PHE A 1 102 ? 6.023 18.501 10.005 1.00 72.19 102 PHE A O 1
ATOM 808 N N . ILE A 1 103 ? 7.787 19.597 10.867 1.00 76.00 103 ILE A N 1
ATOM 809 C CA . ILE A 1 103 ? 7.607 19.120 12.246 1.00 76.00 103 ILE A CA 1
ATOM 810 C C . ILE A 1 103 ? 6.254 19.588 12.796 1.00 76.00 103 ILE A C 1
ATOM 812 O O . ILE A 1 103 ? 5.477 18.777 13.302 1.00 76.00 103 ILE A O 1
ATOM 816 N N . ILE A 1 104 ? 5.941 20.880 12.654 1.00 81.75 104 ILE A N 1
ATOM 817 C CA . ILE A 1 104 ? 4.673 21.450 13.130 1.00 81.75 104 ILE A CA 1
ATOM 818 C C . ILE A 1 104 ? 3.482 20.805 12.406 1.00 81.75 104 ILE A C 1
ATOM 820 O O . ILE A 1 104 ? 2.520 20.402 13.060 1.00 81.75 104 ILE A O 1
ATOM 824 N N . GLY A 1 105 ? 3.559 20.638 11.081 1.00 77.44 105 GLY A N 1
ATOM 825 C CA . GLY A 1 105 ? 2.518 19.963 10.299 1.00 77.44 105 GLY A CA 1
ATOM 826 C C . GLY A 1 105 ? 2.272 18.523 10.760 1.00 77.44 105 GLY A C 1
ATOM 827 O O . GLY A 1 105 ? 1.123 18.125 10.951 1.00 77.44 105 GLY A O 1
ATOM 828 N N . THR A 1 106 ? 3.343 17.775 11.036 1.00 75.19 106 THR A N 1
ATOM 829 C CA . THR A 1 106 ? 3.261 16.399 11.557 1.00 75.19 106 THR A CA 1
ATOM 830 C C . THR A 1 106 ? 2.552 16.354 12.911 1.00 75.19 106 THR A C 1
ATOM 832 O O . THR A 1 106 ? 1.663 15.528 13.112 1.00 75.19 106 THR A O 1
ATOM 835 N N . ILE A 1 107 ? 2.902 17.261 13.832 1.00 79.31 107 ILE A N 1
ATOM 836 C CA . ILE A 1 107 ? 2.278 17.350 15.161 1.00 79.31 107 ILE A CA 1
ATOM 837 C C . ILE A 1 107 ? 0.787 17.678 15.039 1.00 79.31 107 ILE A C 1
ATOM 839 O O . ILE A 1 107 ? -0.031 17.033 15.693 1.00 79.31 107 ILE A O 1
ATOM 843 N N . ILE A 1 108 ? 0.415 1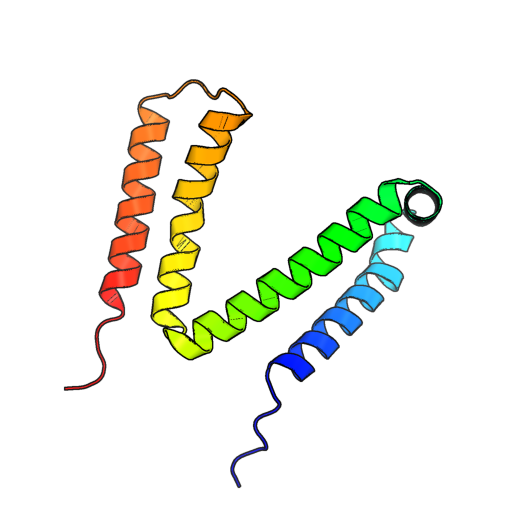8.634 14.182 1.00 81.88 108 ILE A N 1
ATOM 844 C CA . ILE A 1 108 ? -0.989 19.011 13.964 1.00 81.88 108 ILE A CA 1
ATOM 845 C C . ILE A 1 108 ? -1.792 17.825 13.420 1.00 81.88 108 ILE A C 1
ATOM 847 O O . ILE A 1 108 ? -2.878 17.547 13.930 1.00 81.88 108 ILE A O 1
ATOM 851 N N . VAL A 1 109 ? -1.267 17.098 12.428 1.00 79.12 109 VAL A N 1
ATOM 852 C CA . VAL A 1 109 ? -1.964 15.933 11.861 1.00 79.12 109 VAL A CA 1
ATOM 853 C C . VAL A 1 109 ? -2.072 14.794 12.874 1.00 79.12 109 VAL A C 1
ATOM 855 O O . VAL A 1 109 ? -3.139 14.195 12.997 1.00 79.12 109 VAL A O 1
ATOM 858 N N . LEU A 1 110 ? -1.012 14.519 13.639 1.00 75.69 110 LEU A N 1
ATOM 859 C CA . LEU A 1 110 ? -1.044 13.526 14.715 1.00 75.69 110 LEU A CA 1
ATOM 860 C C . LEU A 1 110 ? -2.101 13.872 15.770 1.00 75.69 110 LEU A C 1
ATOM 862 O O . LEU A 1 110 ? -2.910 13.016 16.124 1.00 75.69 110 LEU A O 1
ATOM 866 N N . LEU A 1 111 ? -2.137 15.123 16.236 1.00 77.94 111 LEU A N 1
ATOM 867 C CA . LEU A 1 111 ? -3.121 15.582 17.217 1.00 77.94 111 LEU A CA 1
ATOM 868 C C . LEU A 1 111 ? -4.545 15.533 16.657 1.00 77.94 111 LEU A C 1
ATOM 870 O O . LEU A 1 111 ? -5.441 15.026 17.327 1.00 77.94 111 LEU A O 1
ATOM 874 N N . GLY A 1 112 ? -4.752 15.999 15.423 1.00 71.94 112 GLY A N 1
ATOM 875 C CA . GLY A 1 112 ? -6.047 15.922 14.745 1.00 71.94 112 GLY A CA 1
ATOM 876 C C . GLY A 1 112 ? -6.526 14.479 14.592 1.00 71.94 112 GLY A C 1
ATOM 877 O O . GLY A 1 112 ? -7.681 14.176 14.886 1.00 71.94 112 GLY A O 1
ATOM 878 N N . SER A 1 113 ? -5.619 13.572 14.227 1.00 69.44 113 SER A N 1
ATOM 879 C CA . SER A 1 113 ? -5.900 12.141 14.148 1.00 69.44 113 SER A CA 1
ATOM 880 C C . SER A 1 113 ? -6.333 11.582 15.501 1.00 69.44 113 SER A C 1
ATOM 882 O O . SER A 1 113 ? -7.415 11.008 15.607 1.00 69.44 113 SER A O 1
ATOM 884 N N . VAL A 1 114 ? -5.557 11.818 16.562 1.00 71.50 114 VAL A N 1
ATOM 885 C CA . VAL A 1 114 ? -5.871 11.338 17.917 1.00 71.50 114 VAL A CA 1
ATOM 886 C C . VAL A 1 114 ? -7.189 11.916 18.438 1.00 71.50 114 VAL A C 1
ATOM 888 O O . VAL A 1 114 ? -7.965 11.179 19.041 1.00 71.50 114 VAL A O 1
ATOM 891 N N . LEU A 1 115 ? -7.492 13.190 18.177 1.00 71.50 115 LEU A N 1
ATOM 892 C CA . LEU A 1 115 ? -8.752 13.821 18.589 1.00 71.50 115 LEU A CA 1
ATOM 893 C C . LEU A 1 115 ? -9.972 13.188 17.911 1.00 71.50 115 LEU A C 1
ATOM 895 O O . LEU A 1 115 ? -10.937 12.842 18.593 1.00 71.50 115 LEU A O 1
ATOM 899 N N . VAL A 1 116 ? -9.918 12.977 16.592 1.00 67.25 116 VAL A N 1
ATOM 900 C CA . VAL A 1 116 ? -10.987 12.285 15.846 1.00 67.25 116 VAL A CA 1
ATOM 901 C C . VAL A 1 116 ? -11.174 10.863 16.374 1.00 67.25 116 VAL A C 1
ATOM 903 O O . VAL A 1 116 ? -12.297 10.401 16.542 1.00 67.25 116 VAL A O 1
ATOM 906 N N . SER A 1 117 ? -10.071 10.198 16.703 1.00 62.19 117 SER A N 1
ATOM 907 C CA . SER A 1 117 ? -10.046 8.829 17.223 1.00 62.19 117 SER A CA 1
ATOM 908 C C . SER A 1 117 ? -10.639 8.712 18.629 1.00 62.19 117 SER A C 1
ATOM 910 O O . SER A 1 117 ? -11.418 7.803 18.912 1.00 62.19 117 SER A O 1
ATOM 912 N N . ALA A 1 118 ? -10.280 9.641 19.517 1.00 61.12 118 ALA A N 1
ATOM 913 C CA . ALA A 1 118 ? -10.745 9.689 20.900 1.00 61.12 118 ALA A CA 1
ATOM 914 C C . ALA A 1 118 ? -12.218 10.116 21.003 1.00 61.12 118 ALA A C 1
ATOM 916 O O . ALA A 1 118 ? -12.915 9.685 21.919 1.00 61.12 118 ALA A O 1
ATOM 917 N N . SER A 1 119 ? -12.706 10.903 20.037 1.00 54.81 119 SER A N 1
ATOM 918 C CA . SER A 1 119 ? -14.110 11.312 19.931 1.00 54.81 119 SER A CA 1
ATOM 919 C C . SER A 1 119 ? -15.074 10.153 19.637 1.00 54.81 119 SER A C 1
ATOM 921 O O . SER A 1 119 ? -16.279 10.340 19.793 1.00 54.81 119 SER A O 1
ATOM 923 N N . VAL A 1 120 ? -14.602 8.966 19.229 1.00 54.53 120 VAL A N 1
ATOM 924 C CA . VAL A 1 120 ? -15.479 7.806 18.946 1.00 54.53 120 VAL A CA 1
ATOM 925 C C . VAL A 1 120 ? -15.750 6.937 20.189 1.00 54.53 120 VAL A C 1
ATOM 927 O O . VAL A 1 120 ? -16.030 5.742 20.096 1.00 54.53 120 VAL A O 1
ATOM 930 N N . LYS A 1 121 ? -15.688 7.537 21.378 1.00 45.03 121 LYS A N 1
ATOM 931 C CA . LYS A 1 121 ? -16.192 6.981 22.641 1.00 45.03 121 LYS A CA 1
ATOM 932 C C . LYS A 1 121 ? -17.378 7.878 23.035 1.00 45.03 121 LYS A C 1
ATOM 934 O O . LYS A 1 121 ? -17.167 9.065 23.229 1.00 45.03 121 LYS A O 1
ATOM 939 N N . ASP A 1 122 ? -18.651 7.486 23.008 1.00 47.31 122 ASP A N 1
ATOM 940 C CA . ASP A 1 122 ? -19.326 6.233 23.364 1.00 47.31 122 ASP A CA 1
ATOM 941 C C . ASP A 1 122 ? -20.579 6.004 22.483 1.00 47.31 122 ASP A C 1
ATOM 943 O O . ASP A 1 122 ? -21.208 6.959 22.025 1.00 47.31 122 ASP A O 1
ATOM 947 N N . PRO A 1 123 ? -21.025 4.745 22.309 1.00 43.38 123 PRO A N 1
ATOM 948 C CA . PRO A 1 123 ? -22.288 4.415 22.960 1.00 43.38 123 PRO A CA 1
ATOM 949 C C . PRO A 1 123 ? -22.223 3.028 23.602 1.00 43.38 123 PRO A C 1
ATOM 951 O O . PRO A 1 123 ? -22.299 2.015 22.901 1.00 43.38 123 PRO A O 1
ATOM 954 N N . LYS A 1 124 ? -22.097 3.001 24.933 1.00 36.31 124 LYS A N 1
ATOM 955 C CA . LYS A 1 124 ? -22.853 2.141 25.864 1.00 36.31 124 LYS A CA 1
ATOM 956 C C . LYS A 1 124 ? -22.293 2.305 27.280 1.00 36.31 124 LYS A C 1
ATOM 958 O O . LYS A 1 124 ? -21.335 1.634 27.659 1.00 36.31 124 LYS A O 1
ATOM 963 N N . SER A 1 125 ? -22.922 3.216 28.027 1.00 35.41 125 SER A N 1
ATOM 964 C CA . SER A 1 125 ? -23.292 2.944 29.420 1.00 35.41 125 SER A CA 1
ATOM 965 C C . SER A 1 125 ? -24.249 1.759 29.470 1.00 35.41 125 SER A C 1
ATOM 967 O O . SER A 1 125 ? -25.135 1.736 28.579 1.00 35.41 125 SER A O 1
#